Protein AF-A0AAV9AMK2-F1 (afdb_monomer_lite)

pLDDT: mean 78.66, std 17.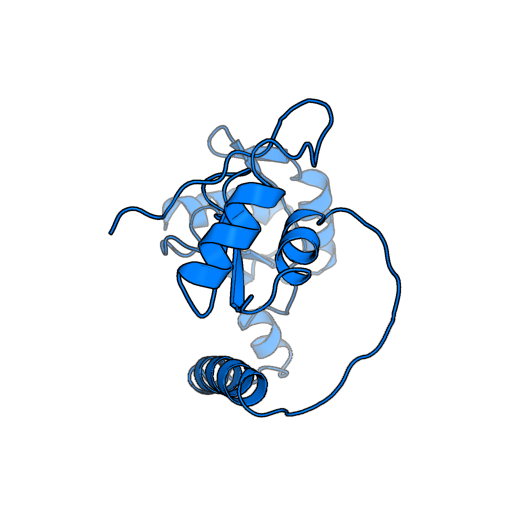97, range [29.77, 97.81]

Sequence (174 aa):
MAELKRSLYALFSQYGRILDVVALKTEKLRGQAWVVFSEVTAASSAVRQMQNFPFYDKPMRIQYAKSKSDCVAKVDGTYVPREKKKRQEEKAERKRKAEDTPHAAPNGASAQNNGTPMLFQQFPGFREVRMIEAKPGIAFVEYSDETHASIAMQNLQGFKITPLHPMTISYAKK

Secondary structure (DSSP, 8-state):
-HHHHHHHHHHHGGGS-EEEEEE--SGGGTT-EEEEES-HHHHHHHHHHSTT-EETTEE------SS--HHHHHHTT------TTHHHHHHHHHHHTTTS------------S-HHHHHHHTSTTEEEEEE-TTSTT-EEEEESSHHHHHHHHHHHTT--SBTTB-----PPP-

Structure (mmCIF, N/CA/C/O backbone):
data_AF-A0AAV9AMK2-F1
#
_entry.id   AF-A0AAV9AMK2-F1
#
loop_
_atom_site.group_PDB
_atom_site.id
_atom_site.type_symbol
_atom_site.label_atom_id
_atom_site.label_alt_id
_atom_site.label_comp_id
_atom_site.label_asym_id
_atom_site.label_entity_id
_atom_site.label_seq_id
_atom_site.pdbx_PDB_ins_code
_atom_site.Cartn_x
_atom_site.Cartn_y
_atom_site.Cartn_z
_atom_site.occupancy
_atom_site.B_iso_or_equiv
_atom_site.auth_seq_id
_atom_site.auth_comp_id
_atom_site.auth_asym_id
_atom_site.auth_atom_id
_atom_site.pdbx_PDB_model_num
ATOM 1 N N . MET A 1 1 ? -1.557 -14.377 9.683 1.00 69.69 1 MET A N 1
ATOM 2 C CA . MET A 1 1 ? -1.710 -13.905 8.283 1.00 69.69 1 MET A CA 1
ATOM 3 C C . MET A 1 1 ? -3.069 -14.251 7.705 1.00 69.69 1 MET A C 1
ATOM 5 O O . MET A 1 1 ? -3.669 -13.365 7.121 1.00 69.69 1 MET A O 1
ATOM 9 N N . ALA A 1 2 ? -3.556 -15.490 7.854 1.00 84.06 2 ALA A N 1
ATOM 10 C CA . ALA A 1 2 ? -4.865 -15.879 7.321 1.00 84.06 2 ALA A CA 1
ATOM 11 C C . ALA A 1 2 ? -6.011 -15.008 7.866 1.00 84.06 2 ALA A C 1
ATOM 13 O O . ALA A 1 2 ? -6.847 -14.557 7.096 1.00 84.06 2 ALA A O 1
ATOM 14 N N . GLU A 1 3 ? -5.993 -14.699 9.164 1.00 92.88 3 GLU A N 1
ATOM 15 C CA . GLU A 1 3 ? -6.979 -13.810 9.784 1.00 92.88 3 GLU A CA 1
ATOM 16 C C . GLU A 1 3 ? -6.918 -12.383 9.228 1.00 92.88 3 GLU A C 1
ATOM 18 O O . GLU A 1 3 ? -7.913 -11.911 8.700 1.00 92.88 3 GLU A O 1
ATOM 23 N N . LEU A 1 4 ? -5.733 -11.757 9.207 1.00 93.69 4 LEU A N 1
ATOM 24 C CA . LEU A 1 4 ? -5.529 -10.436 8.596 1.00 93.69 4 LEU A CA 1
ATOM 25 C C . LEU A 1 4 ? -6.092 -10.359 7.167 1.00 93.69 4 LEU A C 1
ATOM 27 O O . LEU A 1 4 ? -6.779 -9.402 6.828 1.00 93.69 4 LEU A O 1
ATOM 31 N N . LYS A 1 5 ? -5.819 -11.369 6.330 1.00 95.12 5 LYS A N 1
ATOM 32 C CA . LYS A 1 5 ? -6.342 -11.416 4.959 1.00 95.12 5 LYS A CA 1
ATOM 33 C C . LYS A 1 5 ? -7.867 -11.514 4.925 1.00 95.12 5 LYS A C 1
ATOM 35 O O . LYS A 1 5 ? -8.479 -10.824 4.120 1.00 95.12 5 LYS A O 1
ATOM 40 N N . ARG A 1 6 ? -8.468 -12.341 5.788 1.00 96.19 6 ARG A N 1
ATOM 41 C CA . ARG A 1 6 ? -9.929 -12.477 5.898 1.00 96.19 6 ARG A CA 1
ATOM 42 C C . ARG A 1 6 ? -10.583 -11.178 6.355 1.00 96.19 6 ARG A C 1
ATOM 44 O O . ARG A 1 6 ? -11.542 -10.750 5.728 1.00 96.19 6 ARG A O 1
ATOM 51 N N . SER A 1 7 ? -10.033 -10.529 7.377 1.00 96.38 7 SER A N 1
ATOM 52 C CA . SER A 1 7 ? -10.541 -9.257 7.893 1.00 96.38 7 SER A CA 1
ATOM 53 C C . SER A 1 7 ? -10.433 -8.142 6.854 1.00 96.38 7 SER A C 1
ATOM 55 O O . SER A 1 7 ? -11.393 -7.412 6.643 1.00 96.38 7 SER A O 1
ATOM 57 N N . LEU A 1 8 ? -9.303 -8.047 6.139 1.00 96.75 8 LEU A N 1
ATOM 58 C CA . LEU A 1 8 ? -9.153 -7.102 5.028 1.00 96.75 8 LEU A CA 1
ATOM 59 C C . LEU A 1 8 ? -10.139 -7.404 3.895 1.00 96.75 8 LEU A C 1
ATOM 61 O O . LEU A 1 8 ? -10.776 -6.490 3.388 1.00 96.75 8 LEU A O 1
ATOM 65 N N . TYR A 1 9 ? -10.305 -8.672 3.515 1.00 97.69 9 TYR A N 1
ATOM 66 C CA . TYR A 1 9 ? -11.274 -9.052 2.489 1.00 97.69 9 TYR A CA 1
ATOM 67 C C . TYR A 1 9 ? -12.701 -8.656 2.890 1.00 97.69 9 TYR A C 1
ATOM 69 O O . TYR A 1 9 ? -13.401 -8.031 2.101 1.00 97.69 9 TYR A O 1
ATOM 77 N N . ALA A 1 10 ? -13.112 -8.967 4.122 1.00 97.0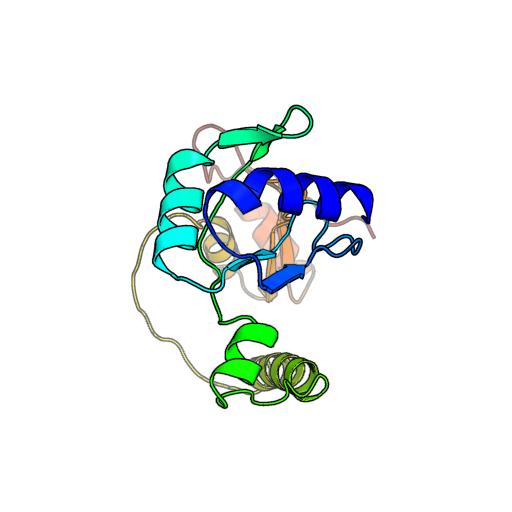0 10 ALA A N 1
ATOM 78 C CA . ALA A 1 10 ? -14.437 -8.634 4.637 1.00 97.00 10 ALA A CA 1
ATOM 79 C C . ALA A 1 10 ? -14.674 -7.119 4.711 1.00 97.00 10 ALA A C 1
ATOM 81 O O . ALA A 1 10 ? -15.754 -6.650 4.373 1.00 97.00 10 ALA A O 1
ATOM 82 N N . LEU A 1 11 ? -13.662 -6.351 5.117 1.00 96.69 11 LEU A N 1
ATOM 83 C CA . LEU A 1 11 ? -13.765 -4.901 5.243 1.00 96.69 11 LEU A CA 1
ATOM 84 C C . LEU A 1 11 ? -13.835 -4.199 3.882 1.00 96.69 11 LEU A C 1
ATOM 86 O O . LEU A 1 11 ? -14.581 -3.238 3.721 1.00 96.69 11 LEU A O 1
ATOM 90 N N . PHE A 1 12 ? -13.053 -4.658 2.904 1.00 97.56 12 PHE A N 1
ATOM 91 C CA . PHE A 1 12 ? -12.925 -3.985 1.612 1.00 97.56 12 PHE A CA 1
ATOM 92 C C . PHE A 1 12 ? -13.902 -4.487 0.542 1.00 97.56 12 PHE A C 1
ATOM 94 O O . PHE A 1 12 ? -14.092 -3.795 -0.458 1.00 97.56 12 PHE A O 1
ATOM 101 N N . SER A 1 13 ? -14.548 -5.642 0.733 1.00 97.12 13 SER A N 1
ATOM 102 C CA . SER A 1 13 ? -15.495 -6.209 -0.241 1.00 97.12 13 SER A CA 1
ATOM 103 C C . SER A 1 13 ? -16.703 -5.307 -0.513 1.00 97.12 13 SER A C 1
ATOM 105 O O . SER A 1 13 ? -17.276 -5.379 -1.597 1.00 97.12 13 SER A O 1
ATOM 107 N N . GLN A 1 14 ? -17.048 -4.411 0.419 1.00 96.56 14 GLN A N 1
ATOM 108 C CA . GLN A 1 14 ? -18.120 -3.422 0.248 1.00 96.56 14 GLN A CA 1
ATOM 109 C C . GLN A 1 14 ? -17.856 -2.413 -0.883 1.00 96.56 14 GLN A C 1
ATOM 111 O O . GLN A 1 14 ? -18.796 -1.856 -1.440 1.00 96.56 14 GLN A O 1
ATOM 116 N N . TYR A 1 15 ? -16.587 -2.173 -1.237 1.00 97.12 15 TYR A N 1
ATOM 117 C CA . TYR A 1 15 ? -16.219 -1.201 -2.271 1.00 97.12 15 TYR A CA 1
ATOM 118 C C . TYR A 1 15 ? -16.238 -1.786 -3.680 1.00 97.12 15 TYR A C 1
ATOM 120 O O . TYR A 1 15 ? -16.334 -1.039 -4.652 1.00 97.12 15 TYR A O 1
ATOM 128 N N . GLY A 1 16 ? -16.112 -3.106 -3.806 1.00 96.25 16 GLY A N 1
ATOM 129 C CA . GLY A 1 16 ? -16.078 -3.790 -5.089 1.00 96.25 16 GLY A CA 1
ATOM 130 C C . GLY A 1 16 ? -15.470 -5.184 -5.002 1.00 96.25 16 GLY A C 1
ATOM 131 O O . GLY A 1 16 ? -14.975 -5.619 -3.960 1.00 96.25 16 GLY A O 1
ATOM 132 N N . ARG A 1 17 ? -15.482 -5.892 -6.135 1.00 97.06 17 ARG A N 1
ATOM 133 C CA . ARG A 1 17 ? -14.944 -7.251 -6.230 1.00 97.06 17 ARG A CA 1
ATOM 134 C C . ARG A 1 17 ? -13.427 -7.244 -6.033 1.00 97.06 17 ARG A C 1
ATOM 136 O O . ARG A 1 17 ? -12.690 -6.594 -6.775 1.00 97.06 17 ARG A O 1
ATOM 143 N N . ILE A 1 18 ? -12.966 -8.011 -5.050 1.00 96.75 18 ILE A N 1
ATOM 144 C CA . ILE A 1 18 ? -11.544 -8.200 -4.757 1.00 96.75 18 ILE A CA 1
ATOM 145 C C . ILE A 1 18 ? -11.027 -9.398 -5.561 1.00 96.75 18 ILE A C 1
ATOM 147 O O . ILE A 1 18 ? -11.600 -10.484 -5.506 1.00 96.75 18 ILE A O 1
ATOM 151 N N . LEU A 1 19 ? -9.939 -9.195 -6.302 1.00 95.00 19 LEU A N 1
ATOM 152 C CA . LEU A 1 19 ? -9.229 -10.233 -7.050 1.00 95.00 19 LEU A CA 1
ATOM 153 C C . LEU A 1 19 ? -8.233 -10.989 -6.169 1.00 95.00 19 LEU A C 1
ATOM 155 O O . LEU A 1 19 ? -8.109 -12.204 -6.284 1.00 95.00 19 LEU A O 1
ATOM 159 N N . ASP A 1 20 ? -7.501 -10.273 -5.311 1.00 94.81 20 ASP A N 1
ATOM 160 C CA . ASP A 1 20 ? -6.495 -10.868 -4.429 1.00 94.81 20 ASP A CA 1
ATOM 161 C C . ASP A 1 20 ? -6.220 -9.984 -3.202 1.00 94.81 20 ASP A C 1
ATOM 163 O O . ASP A 1 20 ? -6.323 -8.755 -3.255 1.00 94.81 20 ASP A O 1
ATOM 167 N N . VAL A 1 21 ? -5.821 -10.624 -2.100 1.00 95.81 21 VAL A N 1
ATOM 168 C CA . VAL A 1 21 ? -5.294 -9.974 -0.897 1.00 95.81 21 VAL A CA 1
ATOM 169 C C . VAL A 1 21 ? -3.927 -10.569 -0.562 1.00 95.81 21 VAL A C 1
ATOM 171 O O . VAL A 1 21 ? -3.785 -11.694 -0.055 1.00 95.81 21 VAL A O 1
ATOM 174 N N . VAL A 1 22 ? -2.887 -9.772 -0.785 1.00 94.81 22 VAL A N 1
ATOM 175 C CA . VAL A 1 22 ? -1.496 -10.152 -0.539 1.00 94.81 22 VAL A CA 1
ATOM 176 C C . VAL A 1 22 ? -1.031 -9.548 0.777 1.00 94.81 22 VAL A C 1
ATOM 178 O O . VAL A 1 22 ? -1.039 -8.338 0.962 1.00 94.81 22 VAL A O 1
ATOM 181 N N . ALA A 1 23 ? -0.571 -10.398 1.691 1.00 93.69 23 ALA A N 1
ATOM 182 C CA . ALA A 1 23 ? 0.051 -9.987 2.943 1.00 93.69 23 ALA A CA 1
ATOM 183 C C . ALA A 1 23 ? 1.136 -11.009 3.299 1.00 93.69 23 ALA A C 1
ATOM 185 O O . ALA A 1 23 ? 0.872 -12.217 3.287 1.00 93.69 23 ALA A O 1
ATOM 186 N N . LEU A 1 24 ? 2.347 -10.538 3.607 1.00 90.56 24 LEU A N 1
ATOM 187 C CA . LEU A 1 24 ? 3.530 -11.371 3.866 1.00 90.56 24 LEU A CA 1
ATOM 188 C C . LEU A 1 24 ? 4.014 -11.202 5.316 1.00 90.56 24 LEU A C 1
ATOM 190 O O . LEU A 1 24 ? 3.932 -10.118 5.881 1.00 90.56 24 LEU A O 1
ATOM 194 N N . LYS A 1 25 ? 4.491 -12.290 5.944 1.00 89.12 25 LYS A N 1
ATOM 195 C CA . LYS A 1 25 ? 4.943 -12.296 7.357 1.00 89.12 25 LYS A CA 1
ATOM 196 C C . LYS A 1 25 ? 6.424 -11.912 7.515 1.00 89.12 25 LYS A C 1
ATOM 198 O O . LYS A 1 25 ? 6.949 -11.927 8.628 1.00 89.12 25 LYS A O 1
ATOM 203 N N . THR A 1 26 ? 7.108 -11.608 6.413 1.00 89.88 26 THR A N 1
ATOM 204 C CA . THR A 1 26 ? 8.522 -11.220 6.431 1.00 89.88 26 THR A CA 1
ATOM 205 C C . THR A 1 26 ? 8.696 -9.924 7.213 1.00 89.88 26 THR A C 1
ATOM 207 O O . THR A 1 26 ? 7.830 -9.055 7.167 1.00 89.88 26 THR A O 1
ATOM 210 N N . GLU A 1 27 ? 9.814 -9.770 7.923 1.00 85.81 27 GLU A N 1
ATOM 211 C CA . GLU A 1 27 ? 10.036 -8.582 8.762 1.00 85.81 27 GLU A CA 1
ATOM 212 C C . GLU A 1 27 ? 9.917 -7.274 7.980 1.00 85.81 27 GLU A C 1
ATOM 214 O O . GLU A 1 27 ? 9.282 -6.335 8.444 1.00 85.81 27 GLU A O 1
ATOM 219 N N . LYS A 1 28 ? 10.424 -7.251 6.742 1.00 90.12 28 LYS A N 1
ATOM 220 C CA . LYS A 1 28 ? 10.377 -6.070 5.867 1.00 90.12 28 LYS A CA 1
ATOM 221 C C . LYS A 1 28 ? 8.968 -5.657 5.434 1.00 90.12 28 LYS A C 1
ATOM 223 O O . LYS A 1 28 ? 8.771 -4.500 5.085 1.00 90.12 28 LYS A O 1
ATOM 228 N N . LEU A 1 29 ? 8.019 -6.593 5.383 1.00 91.19 29 LEU A N 1
ATOM 229 C CA . LEU A 1 29 ? 6.664 -6.355 4.865 1.00 91.19 29 LEU A CA 1
ATOM 230 C C . LEU A 1 29 ? 5.579 -6.547 5.931 1.00 91.19 29 LEU A C 1
ATOM 232 O O . LEU A 1 29 ? 4.389 -6.468 5.626 1.00 91.19 29 LEU A O 1
ATOM 236 N N . ARG A 1 30 ? 5.966 -6.790 7.187 1.00 90.44 30 ARG A N 1
ATOM 237 C CA . ARG A 1 30 ? 5.022 -6.907 8.297 1.00 90.44 30 ARG A CA 1
ATOM 238 C C . ARG A 1 30 ? 4.297 -5.571 8.475 1.00 90.44 30 ARG A C 1
ATOM 240 O O . ARG A 1 30 ? 4.918 -4.515 8.478 1.00 90.44 30 ARG A O 1
ATOM 247 N N . GLY A 1 31 ? 2.975 -5.633 8.617 1.00 90.81 31 GLY A N 1
ATOM 248 C CA . GLY A 1 31 ? 2.123 -4.441 8.700 1.00 90.81 31 GLY A CA 1
ATOM 249 C C . GLY A 1 31 ? 1.747 -3.837 7.344 1.00 90.81 31 GLY A C 1
ATOM 250 O O . GLY A 1 31 ? 1.059 -2.825 7.317 1.00 90.81 31 GLY A O 1
ATOM 251 N N . GLN A 1 32 ? 2.155 -4.453 6.229 1.00 94.19 32 GLN A N 1
ATOM 252 C CA . GLN A 1 32 ? 1.760 -4.045 4.882 1.00 94.19 32 GLN A CA 1
ATOM 253 C C . GLN A 1 32 ? 0.928 -5.138 4.208 1.00 94.19 32 GLN A C 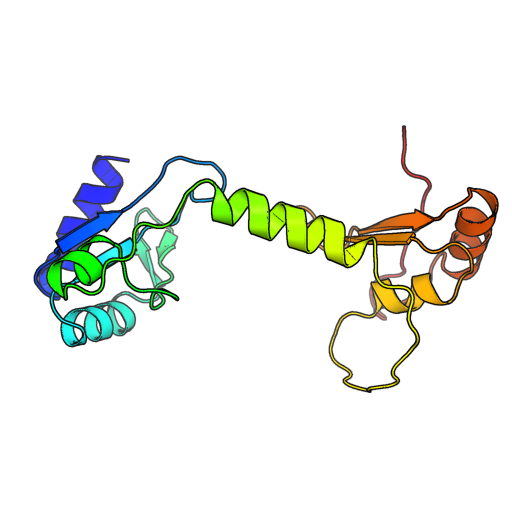1
ATOM 255 O O . GLN A 1 32 ? 1.191 -6.338 4.354 1.00 94.19 32 GLN A O 1
ATOM 260 N N . ALA A 1 33 ? -0.071 -4.707 3.446 1.00 95.88 33 ALA A N 1
ATOM 261 C CA . ALA A 1 33 ? -0.903 -5.571 2.629 1.00 95.88 33 ALA A CA 1
ATOM 262 C C . ALA A 1 33 ? -1.286 -4.856 1.330 1.00 95.88 33 ALA A C 1
ATOM 264 O O . ALA A 1 33 ? -1.328 -3.628 1.269 1.00 95.88 33 ALA A O 1
ATOM 265 N N . TRP A 1 34 ? -1.585 -5.643 0.302 1.00 96.88 34 TRP A N 1
ATOM 266 C CA . TRP A 1 34 ? -2.126 -5.176 -0.966 1.00 96.88 34 TRP A CA 1
ATOM 267 C C . TRP A 1 34 ? -3.496 -5.802 -1.161 1.00 96.88 34 TRP A C 1
ATOM 269 O O . TRP A 1 34 ? -3.621 -7.027 -1.157 1.00 96.88 34 TRP A O 1
ATOM 279 N N . VAL A 1 35 ? -4.503 -4.953 -1.336 1.00 97.12 35 VAL A N 1
ATOM 280 C CA . VAL A 1 35 ? -5.853 -5.347 -1.735 1.00 97.12 35 VAL A CA 1
ATOM 281 C C . VAL A 1 35 ? -6.001 -4.984 -3.203 1.00 97.12 35 VAL A C 1
ATOM 283 O O . VAL A 1 35 ? -5.792 -3.833 -3.586 1.00 97.12 35 VAL A O 1
ATOM 286 N N . VAL A 1 36 ? -6.295 -5.978 -4.033 1.00 97.19 36 VAL A N 1
ATOM 287 C CA . VAL A 1 36 ? -6.420 -5.809 -5.478 1.00 97.19 36 VAL A CA 1
ATOM 288 C C . VAL A 1 36 ? -7.894 -5.874 -5.840 1.00 97.19 36 VAL A C 1
ATOM 290 O O . VAL A 1 36 ? -8.517 -6.917 -5.668 1.00 97.19 36 VAL A O 1
ATOM 293 N N . PHE A 1 37 ? -8.441 -4.778 -6.355 1.00 97.12 37 PHE A N 1
ATOM 294 C CA . PHE A 1 37 ? -9.804 -4.726 -6.884 1.00 97.12 37 PHE A CA 1
ATOM 295 C C . PHE A 1 37 ? -9.831 -5.064 -8.375 1.00 97.12 37 PHE A C 1
ATOM 297 O O . PHE A 1 37 ? -8.824 -4.892 -9.062 1.00 97.12 37 PHE A O 1
ATOM 304 N N . SER A 1 38 ? -10.982 -5.522 -8.872 1.00 94.19 38 SER A N 1
ATOM 305 C CA . SER A 1 38 ? -11.221 -5.631 -10.316 1.00 94.19 38 SER A CA 1
ATOM 306 C C . SER A 1 38 ? -11.340 -4.256 -10.972 1.00 94.19 38 SER A C 1
ATOM 308 O O . SER A 1 38 ? -10.826 -4.057 -12.063 1.00 94.19 38 SER A O 1
ATOM 310 N N . GLU A 1 39 ? -11.961 -3.302 -10.274 1.00 95.44 39 GLU A N 1
ATOM 311 C CA . GLU A 1 39 ? -12.237 -1.960 -10.784 1.00 95.44 39 GLU A CA 1
ATOM 312 C C . GLU A 1 39 ? -11.364 -0.893 -10.118 1.00 95.44 39 GLU A C 1
ATOM 314 O O . GLU A 1 39 ? -11.181 -0.871 -8.895 1.00 95.44 39 GLU A O 1
ATOM 319 N N . VAL A 1 40 ? -10.883 0.063 -10.917 1.00 94.50 40 VAL A N 1
ATOM 320 C CA . VAL A 1 40 ? -10.093 1.204 -10.420 1.00 94.50 40 VAL A CA 1
ATOM 321 C C . VAL A 1 40 ? -10.952 2.139 -9.565 1.00 94.50 40 VAL A C 1
ATOM 323 O O . VAL A 1 40 ? -10.483 2.655 -8.552 1.00 94.50 40 VAL A O 1
ATOM 326 N N . THR A 1 41 ? -12.224 2.320 -9.924 1.00 97.25 41 THR A N 1
ATOM 327 C CA . THR A 1 41 ? -13.177 3.162 -9.185 1.00 97.25 41 THR A CA 1
ATOM 328 C C . THR A 1 41 ? -13.405 2.650 -7.762 1.00 97.25 41 THR A C 1
ATOM 330 O O . THR A 1 41 ? -13.360 3.438 -6.816 1.00 97.25 41 THR A O 1
ATOM 333 N N . ALA A 1 42 ? -13.549 1.332 -7.588 1.00 97.56 42 ALA A N 1
ATOM 334 C CA . ALA A 1 42 ? -13.632 0.679 -6.281 1.00 97.56 42 ALA A CA 1
ATOM 335 C C . ALA A 1 42 ? -12.384 0.957 -5.428 1.00 97.56 42 ALA A C 1
ATOM 337 O O . ALA A 1 42 ? -12.496 1.348 -4.263 1.00 97.56 42 ALA A O 1
ATOM 338 N N . ALA A 1 43 ? -11.191 0.841 -6.025 1.00 96.19 43 ALA A N 1
ATOM 339 C CA . ALA A 1 43 ? -9.938 1.157 -5.346 1.00 96.19 43 ALA A CA 1
ATOM 340 C C . ALA A 1 43 ? -9.872 2.633 -4.915 1.00 96.19 43 ALA A C 1
ATOM 342 O O . ALA A 1 43 ? -9.475 2.928 -3.788 1.00 96.19 43 ALA A O 1
ATOM 343 N N . SER A 1 44 ? -10.297 3.567 -5.771 1.00 97.75 44 SER A N 1
ATOM 344 C CA . SER A 1 44 ? -10.337 4.995 -5.440 1.00 97.75 44 SER A CA 1
ATOM 345 C C . SER A 1 44 ? -11.296 5.322 -4.298 1.00 97.75 44 SER A C 1
ATOM 347 O O . SER A 1 44 ? -10.946 6.116 -3.421 1.00 97.75 44 SER A O 1
ATOM 349 N N . SER A 1 45 ? -12.476 4.703 -4.277 1.00 97.81 45 SER A N 1
ATOM 350 C CA . SER A 1 45 ? -13.443 4.847 -3.183 1.00 97.81 45 SER A CA 1
ATOM 351 C C . SER A 1 45 ? -12.877 4.321 -1.866 1.00 97.81 45 SER A C 1
ATOM 353 O O . SER A 1 45 ? -12.908 5.032 -0.861 1.00 97.81 45 SER A O 1
ATOM 355 N N . ALA A 1 46 ? -12.270 3.130 -1.891 1.00 97.56 46 ALA A N 1
ATOM 356 C CA . ALA A 1 46 ? -11.630 2.524 -0.729 1.00 97.56 46 ALA A CA 1
ATOM 357 C C . ALA A 1 46 ? -10.500 3.403 -0.165 1.00 97.56 46 ALA A C 1
ATOM 359 O O . ALA A 1 46 ? -10.453 3.644 1.038 1.00 97.56 46 ALA A O 1
ATOM 360 N N . VAL A 1 47 ? -9.620 3.942 -1.020 1.00 97.44 47 VAL A N 1
ATOM 361 C CA . VAL A 1 47 ? -8.518 4.831 -0.596 1.00 97.44 47 VAL A CA 1
ATOM 362 C C . VAL A 1 47 ? -9.039 6.077 0.120 1.00 97.44 47 VAL A C 1
ATOM 364 O O . VAL A 1 47 ? -8.435 6.507 1.100 1.00 97.44 47 VAL A O 1
ATOM 367 N N . ARG A 1 48 ? -10.138 6.669 -0.359 1.00 96.44 48 ARG A N 1
ATOM 368 C CA . ARG A 1 48 ? -10.701 7.898 0.218 1.00 96.44 48 ARG A CA 1
ATOM 369 C C . ARG A 1 48 ? -11.428 7.643 1.536 1.00 96.44 48 ARG A C 1
ATOM 371 O O . ARG A 1 48 ? -11.246 8.415 2.468 1.00 96.44 48 ARG A O 1
ATOM 378 N N . GLN A 1 49 ? -12.238 6.589 1.608 1.00 96.44 49 GLN A N 1
ATOM 379 C CA . GLN A 1 49 ? -13.113 6.339 2.759 1.00 96.44 49 GLN A CA 1
ATOM 380 C C . GLN A 1 49 ? -12.409 5.620 3.911 1.00 96.44 49 GLN A C 1
ATOM 382 O O . GLN A 1 49 ? -12.717 5.876 5.068 1.00 96.44 49 GLN A O 1
ATOM 387 N N . MET A 1 50 ? -11.442 4.752 3.608 1.00 96.31 50 MET A N 1
ATOM 388 C CA . MET A 1 50 ? -10.764 3.933 4.617 1.00 96.31 50 MET A CA 1
ATOM 389 C C . MET A 1 50 ? -9.444 4.542 5.104 1.00 96.31 50 MET A C 1
ATOM 391 O O . MET A 1 50 ? -8.702 3.903 5.854 1.00 96.31 50 MET A O 1
ATOM 395 N N . GLN A 1 51 ? -9.126 5.772 4.691 1.00 96.25 51 GLN A N 1
ATOM 396 C CA . GLN A 1 51 ? -7.932 6.458 5.169 1.00 96.25 51 GLN A CA 1
ATOM 397 C C . GLN A 1 51 ? -8.036 6.728 6.674 1.00 96.25 51 GLN A C 1
ATOM 399 O O . GLN A 1 51 ? -9.029 7.269 7.148 1.00 96.25 51 GLN A O 1
ATOM 404 N N . ASN A 1 52 ? -6.988 6.377 7.418 1.00 95.12 52 ASN A N 1
ATOM 405 C CA . ASN A 1 52 ? -6.911 6.463 8.879 1.00 95.12 52 ASN A CA 1
ATOM 406 C C . ASN A 1 52 ? -7.974 5.648 9.634 1.00 95.12 52 ASN A C 1
ATOM 408 O O . ASN A 1 52 ? -8.089 5.796 10.851 1.00 95.12 52 ASN A O 1
ATOM 412 N N . PHE A 1 53 ? -8.717 4.765 8.959 1.00 95.19 53 PHE A N 1
ATOM 413 C CA . PHE A 1 53 ? -9.715 3.924 9.611 1.00 95.19 53 PHE A CA 1
ATOM 414 C C . PHE A 1 53 ? -9.051 3.043 10.688 1.00 95.19 53 PHE A C 1
ATOM 416 O O . PHE A 1 53 ? -8.057 2.370 10.381 1.00 95.19 53 PHE A O 1
ATOM 423 N N . PRO A 1 54 ? -9.556 3.024 11.936 1.00 95.44 54 PRO A N 1
ATOM 424 C CA . PRO A 1 54 ? -9.018 2.171 12.990 1.00 95.44 54 PRO A CA 1
ATOM 425 C C . PRO A 1 54 ? -9.191 0.687 12.655 1.00 95.44 54 PRO A C 1
ATOM 427 O O . PRO A 1 54 ? -10.302 0.180 12.538 1.00 95.44 54 PRO A O 1
ATOM 430 N N . PHE A 1 55 ? -8.082 -0.033 12.518 1.00 94.81 55 PHE A N 1
ATOM 431 C CA . PHE A 1 55 ? -8.068 -1.455 12.202 1.00 94.81 55 PHE A CA 1
ATOM 432 C C . PHE A 1 55 ? -7.073 -2.178 13.108 1.00 94.81 55 PHE A C 1
ATOM 434 O O . PHE A 1 55 ? -5.878 -1.880 13.078 1.00 94.81 55 PHE A O 1
ATOM 441 N N . TYR A 1 56 ? -7.571 -3.111 13.927 1.00 93.38 56 TYR A N 1
ATOM 442 C CA . TYR A 1 56 ? -6.813 -3.693 15.046 1.00 93.38 56 TYR A CA 1
ATOM 443 C C . TYR A 1 56 ? -6.145 -2.607 15.909 1.00 93.38 56 TYR A C 1
ATOM 445 O O . TYR A 1 56 ? -4.931 -2.624 16.127 1.00 93.38 56 TYR A O 1
ATOM 453 N N . ASP A 1 57 ? -6.946 -1.612 16.307 1.00 91.50 57 ASP A N 1
ATOM 454 C CA . ASP A 1 57 ? -6.554 -0.493 17.179 1.00 91.50 57 ASP A CA 1
ATOM 455 C C . ASP A 1 57 ? -5.435 0.402 16.628 1.00 91.50 57 ASP A C 1
ATOM 457 O O . ASP A 1 57 ? -4.786 1.150 17.360 1.00 91.50 57 ASP A O 1
ATOM 461 N N . LYS A 1 58 ? -5.199 0.351 15.311 1.00 94.50 58 LYS A N 1
ATOM 462 C CA . LYS A 1 58 ? -4.238 1.215 14.622 1.00 94.50 58 LYS A CA 1
ATOM 463 C C . LYS A 1 58 ? -4.889 1.887 13.417 1.00 94.50 58 LYS A C 1
ATOM 465 O O . LYS A 1 58 ? -5.529 1.196 12.626 1.00 94.50 58 LYS A O 1
ATOM 470 N N . PRO A 1 59 ? -4.714 3.206 13.225 1.00 96.00 59 PRO A N 1
ATOM 471 C CA . PRO A 1 59 ? -5.220 3.875 12.033 1.00 96.00 59 PRO A CA 1
ATOM 472 C C . PRO A 1 59 ? -4.503 3.328 10.794 1.00 96.00 59 PRO A C 1
ATOM 474 O O . PRO A 1 59 ? -3.271 3.344 10.707 1.00 96.00 59 PRO A O 1
ATOM 477 N N . MET A 1 60 ? -5.264 2.812 9.831 1.00 96.12 60 MET A N 1
ATOM 478 C CA . MET A 1 60 ? -4.713 2.265 8.595 1.00 96.12 60 MET A CA 1
ATOM 479 C C . MET A 1 60 ? -4.345 3.388 7.625 1.00 96.12 60 MET A C 1
ATOM 481 O O . MET A 1 60 ? -5.138 4.293 7.385 1.00 96.12 60 MET A O 1
ATOM 485 N N . ARG A 1 61 ? -3.162 3.304 7.006 1.00 96.50 61 ARG A N 1
ATOM 486 C CA . ARG A 1 61 ? -2.748 4.222 5.938 1.00 96.50 61 ARG A CA 1
ATOM 487 C C . ARG A 1 61 ? -2.792 3.524 4.584 1.00 96.50 61 ARG A C 1
ATOM 489 O O . ARG A 1 61 ? -2.117 2.517 4.383 1.00 96.50 61 ARG A O 1
ATOM 496 N N . ILE A 1 62 ? -3.537 4.096 3.646 1.00 96.75 62 ILE A N 1
ATOM 497 C CA . ILE A 1 62 ? -3.818 3.504 2.338 1.00 96.75 62 ILE A CA 1
ATOM 498 C C . ILE A 1 62 ? -3.260 4.403 1.237 1.00 96.75 62 ILE A C 1
ATOM 500 O O . ILE A 1 62 ? -3.391 5.628 1.277 1.00 96.75 62 ILE A O 1
ATOM 504 N N . GLN A 1 63 ? -2.603 3.783 0.258 1.00 96.94 63 GLN A N 1
ATOM 505 C CA . GLN A 1 63 ? -2.040 4.429 -0.925 1.00 96.94 63 GLN A CA 1
ATOM 506 C C . GLN A 1 63 ? -2.196 3.503 -2.133 1.00 96.94 63 GLN A C 1
ATOM 508 O O . GLN A 1 63 ? -2.241 2.281 -1.980 1.00 96.94 63 GLN A O 1
ATOM 513 N N . TYR A 1 64 ? -2.219 4.077 -3.336 1.00 96.56 64 TYR A N 1
ATOM 514 C CA . TYR A 1 64 ? -2.130 3.286 -4.561 1.00 96.56 64 TYR A CA 1
ATOM 515 C C . TYR A 1 64 ? -0.790 2.547 -4.645 1.00 96.56 64 TYR A C 1
ATOM 517 O O . TYR A 1 64 ? 0.255 3.042 -4.210 1.00 96.56 64 TYR A O 1
ATOM 525 N N . ALA A 1 65 ? -0.815 1.350 -5.229 1.00 93.94 65 ALA A N 1
ATOM 526 C CA . ALA A 1 65 ? 0.400 0.592 -5.484 1.00 93.94 65 ALA A CA 1
ATOM 527 C C . ALA A 1 65 ? 1.245 1.273 -6.573 1.00 93.94 65 ALA A C 1
ATOM 529 O O . ALA A 1 65 ? 0.722 1.746 -7.577 1.00 93.94 65 ALA A O 1
ATOM 530 N N . LYS A 1 66 ? 2.573 1.264 -6.404 1.00 89.19 66 LYS A N 1
ATOM 531 C CA . LYS A 1 66 ? 3.520 1.842 -7.379 1.00 89.19 66 LYS A CA 1
ATOM 532 C C . LYS A 1 66 ? 3.578 1.077 -8.706 1.00 89.19 66 LYS A C 1
ATOM 534 O O . LYS A 1 66 ? 4.023 1.617 -9.709 1.00 89.19 66 LYS A O 1
ATOM 539 N N . SER A 1 67 ? 3.195 -0.197 -8.696 1.00 88.50 67 SER A N 1
ATOM 540 C CA . SER A 1 67 ? 3.171 -1.059 -9.877 1.00 88.50 67 SER A CA 1
ATOM 541 C C . SER A 1 67 ? 1.921 -1.926 -9.865 1.00 88.50 67 SER A C 1
ATOM 543 O O . SER A 1 67 ? 1.449 -2.280 -8.782 1.00 88.50 67 SER A O 1
ATOM 545 N N . LYS A 1 68 ? 1.457 -2.344 -11.048 1.00 87.31 68 LYS A N 1
ATOM 546 C CA . LYS A 1 68 ? 0.374 -3.326 -11.183 1.00 87.31 68 LYS A CA 1
ATOM 547 C C . LYS A 1 68 ? 0.701 -4.623 -10.431 1.00 87.31 68 LYS A C 1
ATOM 549 O O . LYS A 1 68 ? 1.863 -5.043 -10.369 1.00 87.31 68 LYS A O 1
ATOM 554 N N . SER A 1 69 ? -0.329 -5.231 -9.850 1.00 88.81 69 SER A N 1
ATOM 555 C CA . SER A 1 69 ? -0.237 -6.553 -9.239 1.00 88.81 69 SER A CA 1
ATOM 556 C C . SER A 1 69 ? -0.129 -7.628 -10.317 1.00 88.81 69 SER A C 1
ATOM 558 O O . SER A 1 69 ? -0.657 -7.486 -11.420 1.00 88.81 69 SER A O 1
ATOM 560 N N . ASP A 1 70 ? 0.548 -8.725 -9.985 1.00 86.12 70 ASP A N 1
ATOM 561 C CA . ASP A 1 70 ? 0.756 -9.834 -10.915 1.00 86.12 70 ASP A CA 1
ATOM 562 C C . ASP A 1 70 ? -0.574 -10.451 -11.381 1.00 86.12 70 ASP A C 1
ATOM 564 O O . ASP A 1 70 ? -0.682 -10.860 -12.532 1.00 86.12 70 ASP A O 1
ATOM 568 N N . CYS A 1 71 ? -1.599 -10.494 -10.521 1.00 85.88 71 CYS A N 1
ATOM 569 C CA . CYS A 1 71 ? -2.927 -10.980 -10.897 1.00 85.88 71 CYS A CA 1
ATOM 570 C C . CYS A 1 71 ? -3.609 -10.079 -11.938 1.00 85.88 71 CYS A C 1
ATOM 572 O O . CYS A 1 71 ? -4.126 -10.605 -12.918 1.00 85.88 71 CYS A O 1
ATOM 574 N N . VAL A 1 72 ? -3.538 -8.750 -11.797 1.00 85.00 72 VAL A N 1
ATOM 575 C CA . VAL A 1 72 ? -4.082 -7.810 -12.796 1.00 85.00 72 VAL A CA 1
ATOM 576 C C . VAL A 1 72 ? -3.302 -7.905 -14.102 1.00 85.00 72 VAL A C 1
ATOM 578 O O . VAL A 1 72 ? -3.896 -8.031 -15.163 1.00 85.00 72 VAL A O 1
ATOM 581 N N . ALA A 1 73 ? -1.969 -7.938 -14.041 1.00 84.12 73 ALA A N 1
ATOM 582 C CA . ALA A 1 73 ? -1.145 -8.046 -15.243 1.00 84.12 73 ALA A CA 1
ATOM 583 C C . ALA A 1 73 ? -1.404 -9.348 -16.027 1.00 84.12 73 ALA A C 1
ATOM 585 O O . ALA A 1 73 ? -1.336 -9.345 -17.254 1.00 84.12 73 ALA A O 1
ATOM 586 N N . LYS A 1 74 ? -1.720 -10.456 -15.338 1.00 85.50 74 LYS A N 1
ATOM 587 C CA . LYS A 1 74 ? -2.098 -11.727 -15.982 1.00 85.50 74 LYS A CA 1
ATOM 588 C C . LYS A 1 74 ? -3.447 -11.641 -16.683 1.00 85.50 74 LYS A C 1
ATOM 590 O O . LYS A 1 74 ? -3.565 -12.158 -17.786 1.00 85.50 74 LYS A O 1
ATOM 595 N N . VAL A 1 75 ? -4.429 -10.990 -16.062 1.00 84.06 75 VAL A N 1
ATOM 596 C CA . VAL A 1 75 ? -5.757 -10.778 -16.661 1.00 84.06 75 VAL A CA 1
ATOM 597 C C . VAL A 1 75 ? -5.665 -9.844 -17.870 1.00 84.06 75 VAL A C 1
ATOM 599 O O . VAL A 1 75 ? -6.227 -10.153 -18.913 1.00 84.06 75 VAL A O 1
ATOM 602 N N . ASP A 1 76 ? -4.881 -8.770 -17.771 1.00 80.56 76 ASP A N 1
ATOM 603 C CA . ASP A 1 76 ? -4.655 -7.806 -18.858 1.00 80.56 76 ASP A CA 1
ATOM 604 C C . ASP A 1 76 ? -3.794 -8.372 -20.010 1.00 80.56 76 ASP A C 1
ATOM 606 O O . ASP A 1 76 ? -3.562 -7.681 -20.999 1.00 80.56 76 ASP A O 1
ATOM 610 N N . GLY A 1 77 ? -3.220 -9.576 -19.870 1.00 79.88 77 GLY A N 1
ATOM 611 C CA . GLY A 1 77 ? -2.278 -10.145 -20.845 1.00 79.88 77 GLY A CA 1
ATOM 612 C C . GLY A 1 77 ? -0.916 -9.436 -20.910 1.00 79.88 77 GLY A C 1
ATOM 613 O O . GLY A 1 77 ? -0.106 -9.721 -21.785 1.00 79.88 77 GLY A O 1
ATOM 614 N N . THR A 1 78 ? -0.626 -8.533 -19.969 1.00 81.00 78 THR A N 1
ATOM 615 C CA . THR A 1 78 ? 0.622 -7.746 -19.900 1.00 81.00 78 THR A CA 1
ATOM 616 C C . THR A 1 78 ? 1.638 -8.321 -18.907 1.00 81.00 78 THR A C 1
ATOM 618 O O . THR A 1 78 ? 2.629 -7.673 -18.562 1.00 81.00 78 THR A O 1
ATOM 621 N N . TYR A 1 79 ? 1.398 -9.535 -18.402 1.00 77.88 79 TYR A N 1
ATOM 622 C CA . TYR A 1 79 ? 2.252 -10.163 -17.401 1.00 77.88 79 TYR A CA 1
ATOM 623 C C . TYR A 1 79 ? 3.619 -10.529 -17.971 1.00 77.88 79 TYR A C 1
ATOM 625 O O . TYR A 1 79 ? 3.764 -11.489 -18.724 1.00 77.88 79 TYR A O 1
ATOM 633 N N . VAL A 1 80 ? 4.642 -9.814 -17.514 1.00 76.31 80 VAL A N 1
ATOM 634 C CA . VAL A 1 80 ? 6.038 -10.209 -17.694 1.00 76.31 80 VAL A CA 1
ATOM 635 C C . VAL A 1 80 ? 6.501 -10.891 -16.404 1.00 76.31 80 VAL A C 1
ATOM 637 O O . VAL A 1 80 ? 6.482 -10.248 -15.346 1.00 76.31 80 VAL A O 1
ATOM 640 N N . PRO A 1 81 ? 6.914 -12.176 -16.442 1.00 74.38 81 PRO A N 1
ATOM 641 C CA . PRO A 1 81 ? 7.483 -12.846 -15.282 1.00 74.38 81 PRO A CA 1
ATOM 642 C C . PRO A 1 81 ? 8.652 -12.031 -14.736 1.00 74.38 81 PRO A C 1
ATOM 644 O O . PRO A 1 81 ? 9.652 -11.807 -15.417 1.00 74.38 81 PRO A O 1
ATOM 647 N N . ARG A 1 82 ? 8.537 -11.565 -13.490 1.00 64.44 82 ARG A N 1
ATOM 648 C CA . ARG A 1 82 ? 9.653 -10.883 -12.833 1.00 64.44 82 ARG A CA 1
ATOM 649 C C . ARG A 1 82 ? 10.726 -11.930 -12.556 1.00 64.44 82 ARG A C 1
ATOM 651 O O . ARG A 1 82 ? 10.588 -12.711 -11.613 1.00 64.44 82 ARG A O 1
ATOM 658 N N . GLU A 1 83 ? 11.783 -11.959 -13.366 1.00 56.84 83 GLU A N 1
ATOM 659 C CA . GLU A 1 83 ? 12.947 -12.803 -13.106 1.00 56.84 83 GLU A CA 1
ATOM 660 C C . GLU A 1 83 ? 13.484 -12.490 -11.704 1.00 56.84 83 GLU A C 1
ATOM 662 O O . GLU A 1 83 ? 14.070 -11.434 -11.447 1.00 56.84 83 GLU A O 1
ATOM 667 N N . LYS A 1 84 ? 13.282 -13.419 -10.761 1.00 54.47 84 LYS A N 1
ATOM 668 C CA . LYS A 1 84 ? 13.803 -13.302 -9.388 1.00 54.47 84 LYS A CA 1
ATOM 669 C C . LYS A 1 84 ? 15.329 -13.117 -9.371 1.00 54.47 84 LYS A C 1
ATOM 671 O O . LYS A 1 84 ? 15.848 -12.549 -8.413 1.00 54.47 84 LYS A O 1
ATOM 676 N N . LYS A 1 85 ? 16.013 -13.549 -10.438 1.00 45.03 85 LYS A N 1
ATOM 677 C CA . LYS A 1 85 ? 17.461 -13.442 -10.650 1.00 45.03 85 LYS A CA 1
ATOM 678 C C . LYS A 1 85 ? 17.896 -12.043 -11.097 1.00 45.03 85 LYS A C 1
ATOM 680 O O . LYS A 1 85 ? 18.767 -11.454 -10.463 1.00 45.03 85 LYS A O 1
ATOM 685 N N . LYS A 1 86 ? 17.186 -11.431 -12.050 1.00 46.53 86 LYS A N 1
ATOM 686 C CA . LYS A 1 86 ? 17.544 -10.111 -12.589 1.00 46.53 86 LYS A CA 1
ATOM 687 C C . LYS A 1 86 ? 17.403 -8.980 -11.570 1.00 46.53 86 LYS A C 1
ATOM 689 O O . LYS A 1 86 ? 18.146 -8.019 -11.624 1.00 46.53 86 LYS A O 1
ATOM 694 N N . ARG A 1 87 ? 16.536 -9.108 -10.557 1.00 50.31 87 ARG A N 1
ATOM 695 C CA . ARG A 1 87 ? 16.461 -8.124 -9.454 1.00 50.31 87 ARG A CA 1
ATOM 696 C C . ARG A 1 87 ? 17.614 -8.249 -8.445 1.00 50.31 87 ARG A C 1
ATOM 698 O O . ARG A 1 87 ? 17.894 -7.288 -7.732 1.00 50.31 87 ARG A O 1
ATOM 705 N N . GLN A 1 88 ? 18.258 -9.415 -8.353 1.00 50.19 88 GLN A N 1
ATOM 706 C CA . GLN A 1 88 ? 19.504 -9.590 -7.599 1.00 50.19 88 GLN A CA 1
ATOM 707 C C . GLN A 1 88 ? 20.707 -9.148 -8.435 1.00 50.19 88 GLN A C 1
ATOM 709 O O . GLN A 1 88 ? 21.557 -8.442 -7.904 1.00 50.19 88 GLN A O 1
ATOM 714 N N . GLU A 1 89 ? 20.732 -9.476 -9.728 1.00 53.69 89 GLU A N 1
ATOM 715 C CA . GLU A 1 89 ? 21.782 -9.075 -10.670 1.00 53.69 89 GLU A CA 1
ATOM 716 C C . GLU A 1 89 ? 21.756 -7.574 -10.965 1.00 53.69 89 GLU A C 1
ATOM 718 O O . GLU A 1 89 ? 22.793 -6.955 -10.862 1.00 53.69 89 GLU A O 1
ATOM 723 N N . GLU A 1 90 ? 20.608 -6.928 -11.174 1.00 54.59 90 GLU A N 1
ATOM 724 C CA . GLU A 1 90 ? 20.501 -5.467 -11.355 1.00 54.59 90 GLU A CA 1
ATOM 725 C C . GLU A 1 90 ? 20.866 -4.714 -10.066 1.00 54.59 90 GLU A C 1
ATOM 727 O O . GLU A 1 90 ? 21.448 -3.631 -10.102 1.00 54.59 90 GLU A O 1
ATOM 732 N N . LYS A 1 91 ? 20.582 -5.303 -8.895 1.00 56.44 91 LYS A N 1
ATOM 733 C CA . LYS A 1 91 ? 21.007 -4.751 -7.601 1.00 56.44 91 LYS A CA 1
ATOM 734 C C . LYS A 1 91 ? 22.501 -4.977 -7.343 1.00 56.44 91 LYS A C 1
ATOM 736 O O . LYS A 1 91 ? 23.116 -4.147 -6.682 1.00 56.44 91 LYS A O 1
ATOM 741 N N . ALA A 1 92 ? 23.077 -6.062 -7.858 1.00 57.53 92 ALA A N 1
ATOM 742 C CA . ALA A 1 92 ? 24.510 -6.345 -7.818 1.00 57.53 92 ALA A CA 1
ATOM 743 C C . ALA A 1 92 ? 25.286 -5.542 -8.874 1.00 57.53 92 ALA A C 1
ATOM 745 O O . ALA A 1 92 ? 26.391 -5.095 -8.602 1.00 57.53 92 ALA A O 1
ATOM 746 N N . GLU A 1 93 ? 24.697 -5.284 -10.038 1.00 57.31 93 GLU A N 1
ATOM 747 C CA . GLU A 1 93 ? 25.276 -4.530 -11.147 1.00 57.31 93 GLU A CA 1
ATOM 748 C C . GLU A 1 93 ? 25.184 -3.029 -10.893 1.00 57.31 93 GLU A C 1
ATOM 750 O O . GLU A 1 93 ? 26.150 -2.329 -11.149 1.00 57.31 93 GLU A O 1
ATOM 755 N N . ARG A 1 94 ? 24.112 -2.526 -10.261 1.00 59.84 94 ARG A N 1
ATOM 756 C CA . ARG A 1 94 ? 24.107 -1.167 -9.686 1.00 59.84 94 ARG A CA 1
ATOM 757 C C . ARG A 1 94 ? 25.149 -0.994 -8.580 1.00 59.84 94 ARG A C 1
ATOM 759 O O . ARG A 1 94 ? 25.600 0.122 -8.369 1.00 59.84 94 ARG A O 1
ATOM 766 N N . LYS A 1 95 ? 25.528 -2.074 -7.884 1.00 56.03 95 LYS A N 1
ATOM 767 C CA . LYS A 1 95 ? 26.604 -2.057 -6.882 1.00 56.03 95 LYS A CA 1
ATOM 768 C C . LYS A 1 95 ? 27.985 -2.053 -7.551 1.00 56.03 95 LYS A C 1
ATOM 770 O O . LYS A 1 95 ? 28.809 -1.233 -7.192 1.00 56.03 95 LYS A O 1
ATOM 775 N N . ARG A 1 96 ? 28.177 -2.866 -8.598 1.00 57.78 96 ARG A N 1
ATOM 776 C CA . ARG A 1 96 ? 29.428 -2.948 -9.377 1.00 57.78 96 ARG A CA 1
ATOM 777 C C . ARG A 1 96 ? 29.675 -1.736 -10.287 1.00 57.78 96 ARG A C 1
ATOM 779 O O . ARG A 1 96 ? 30.802 -1.285 -10.385 1.00 57.78 96 ARG A O 1
ATOM 786 N N . LYS A 1 97 ? 28.636 -1.157 -10.899 1.00 51.31 97 LYS A N 1
ATOM 787 C CA . LYS A 1 97 ? 28.730 0.087 -11.692 1.00 51.31 97 LYS A CA 1
ATOM 788 C C . LYS A 1 97 ? 28.878 1.346 -10.833 1.00 51.31 97 LYS A C 1
ATOM 790 O O . LYS A 1 97 ? 29.277 2.371 -11.359 1.00 51.31 97 LYS A O 1
ATOM 795 N N . ALA A 1 98 ? 28.574 1.277 -9.534 1.00 52.72 98 ALA A N 1
ATOM 796 C CA . ALA A 1 98 ? 28.914 2.340 -8.586 1.00 52.72 98 ALA A CA 1
ATOM 797 C C . ALA A 1 98 ? 30.381 2.268 -8.114 1.00 52.72 98 ALA A C 1
ATOM 799 O O . ALA A 1 98 ? 30.867 3.230 -7.531 1.00 52.72 98 ALA A O 1
ATOM 800 N N . GLU A 1 99 ? 31.073 1.151 -8.367 1.00 49.00 99 GLU A N 1
ATOM 801 C CA . GLU A 1 99 ? 32.487 0.944 -8.019 1.00 49.00 99 GLU A CA 1
ATOM 802 C C . GLU A 1 99 ? 33.439 1.160 -9.217 1.00 49.00 99 GLU A C 1
ATOM 804 O O . GLU A 1 99 ? 34.630 1.351 -9.003 1.00 49.00 99 GLU A O 1
ATOM 809 N N . ASP A 1 100 ? 32.928 1.200 -10.457 1.00 40.69 100 ASP A N 1
ATOM 810 C CA . ASP A 1 100 ? 33.717 1.352 -11.695 1.00 40.69 100 ASP A CA 1
ATOM 811 C C . ASP A 1 100 ? 33.192 2.511 -12.566 1.00 40.69 100 ASP A C 1
ATOM 813 O O . ASP A 1 100 ? 32.660 2.346 -13.661 1.00 40.69 100 ASP A O 1
ATOM 817 N N . THR A 1 101 ? 33.254 3.737 -12.051 1.00 33.16 101 THR A N 1
ATOM 818 C CA . THR A 1 101 ? 33.219 4.937 -12.901 1.00 33.16 101 THR A CA 1
ATOM 819 C C . THR A 1 101 ? 34.233 5.933 -12.349 1.00 33.16 101 THR A C 1
ATOM 821 O O . THR A 1 101 ? 33.973 6.563 -11.324 1.00 33.16 101 THR A O 1
ATOM 824 N N . PRO A 1 102 ? 35.400 6.101 -12.990 1.00 53.62 102 PRO A N 1
ATOM 825 C CA . PRO A 1 102 ? 36.269 7.223 -12.697 1.00 53.62 102 PRO A CA 1
ATOM 826 C C . PRO A 1 102 ? 35.691 8.423 -13.439 1.00 53.62 102 PRO A C 1
ATOM 828 O O . PRO A 1 102 ? 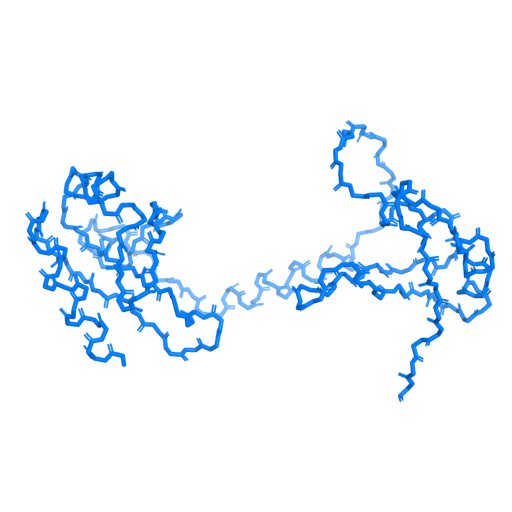35.825 8.463 -14.651 1.00 53.62 102 PRO A O 1
ATOM 831 N N . HIS A 1 103 ? 35.012 9.359 -12.775 1.00 33.31 103 HIS A N 1
ATOM 832 C CA . HIS A 1 103 ? 34.779 10.731 -13.266 1.00 33.31 103 HIS A CA 1
ATOM 833 C C . HIS A 1 103 ? 34.096 11.541 -12.155 1.00 33.31 103 HIS A C 1
ATOM 835 O O . HIS A 1 103 ? 33.125 11.099 -11.553 1.00 33.31 103 HIS A O 1
ATOM 841 N N . ALA A 1 104 ? 34.737 12.617 -11.705 1.00 33.22 104 ALA A N 1
ATOM 842 C CA . ALA A 1 104 ? 34.563 13.970 -12.236 1.00 33.22 104 ALA A CA 1
ATOM 843 C C . ALA A 1 104 ? 33.248 14.604 -11.760 1.00 33.22 104 ALA A C 1
ATOM 845 O O . ALA A 1 104 ? 32.158 14.063 -11.935 1.00 33.22 104 ALA A O 1
ATOM 846 N N . ALA A 1 105 ? 33.400 15.763 -11.121 1.00 46.59 105 ALA A N 1
ATOM 847 C CA . ALA A 1 105 ? 32.324 16.579 -10.584 1.00 46.59 105 ALA A CA 1
ATOM 848 C C . ALA A 1 105 ? 31.212 16.840 -11.613 1.00 46.59 105 ALA A C 1
ATOM 850 O O . ALA A 1 105 ? 31.479 17.004 -12.805 1.00 46.59 105 ALA A O 1
ATOM 851 N N . PRO A 1 106 ? 29.984 17.050 -11.123 1.00 39.09 106 PRO A N 1
ATOM 852 C CA . PRO A 1 106 ? 29.332 18.291 -11.499 1.00 39.09 106 PRO A CA 1
ATOM 853 C C . PRO A 1 106 ? 28.775 19.028 -10.283 1.00 39.09 106 PRO A C 1
ATOM 855 O O . PRO A 1 106 ? 28.061 18.481 -9.443 1.00 39.09 106 PRO A O 1
ATOM 858 N N . ASN A 1 107 ? 29.089 20.321 -10.242 1.00 45.31 107 ASN A N 1
ATOM 859 C CA . ASN A 1 107 ? 28.309 21.316 -9.524 1.00 45.31 107 ASN A CA 1
ATOM 860 C C . ASN A 1 107 ? 26.843 21.244 -9.976 1.00 45.31 107 ASN A C 1
ATOM 862 O O . ASN A 1 107 ? 26.556 21.238 -11.171 1.00 45.31 107 ASN A O 1
ATOM 866 N N . GLY A 1 108 ? 25.923 21.264 -9.016 1.00 30.88 108 GLY A N 1
ATOM 867 C CA . GLY A 1 108 ? 24.490 21.352 -9.275 1.00 30.88 108 GLY A CA 1
ATOM 868 C C . GLY A 1 108 ? 23.725 21.530 -7.974 1.00 30.88 108 GLY A C 1
ATOM 869 O O . GLY A 1 108 ? 23.379 20.561 -7.306 1.00 30.88 108 GLY A O 1
ATOM 870 N N . ALA A 1 109 ? 23.517 22.787 -7.595 1.00 43.16 109 ALA A N 1
ATOM 871 C CA . ALA A 1 109 ? 22.799 23.191 -6.399 1.00 43.16 109 ALA A CA 1
ATOM 872 C C . ALA A 1 109 ? 21.353 22.662 -6.371 1.00 43.16 109 ALA A C 1
ATOM 874 O O . ALA A 1 109 ? 20.601 22.816 -7.328 1.00 43.16 109 ALA A O 1
ATOM 875 N N . SER A 1 110 ? 20.950 22.108 -5.228 1.00 29.77 110 SER A N 1
ATOM 876 C CA . SER A 1 110 ? 19.555 22.033 -4.785 1.00 29.77 110 SER A CA 1
ATOM 877 C C . SER A 1 110 ? 19.554 21.779 -3.280 1.00 29.77 110 SER A C 1
ATOM 879 O O . SER A 1 110 ? 19.689 20.651 -2.803 1.00 29.77 110 SER A O 1
ATOM 881 N N . ALA A 1 111 ? 19.450 22.870 -2.530 1.00 46.91 111 ALA A N 1
ATOM 882 C CA . ALA A 1 111 ? 19.313 22.876 -1.089 1.00 46.91 111 ALA A CA 1
ATOM 883 C C . ALA A 1 111 ? 17.941 22.327 -0.674 1.00 46.91 111 ALA A C 1
ATOM 885 O O . ALA A 1 111 ? 16.937 22.991 -0.899 1.00 46.91 111 ALA A O 1
ATOM 886 N N . GLN A 1 112 ? 17.900 21.168 -0.004 1.00 37.97 112 GLN A N 1
ATOM 887 C CA . GLN A 1 112 ? 16.889 20.905 1.027 1.00 37.97 112 GLN A CA 1
ATOM 888 C C . GLN A 1 112 ? 17.264 19.698 1.908 1.00 37.97 112 GLN A C 1
ATOM 890 O O . GLN A 1 112 ? 17.241 18.555 1.467 1.00 37.97 112 GLN A O 1
ATOM 895 N N . ASN A 1 113 ? 17.570 19.979 3.180 1.00 43.97 113 ASN A N 1
ATOM 896 C CA . ASN A 1 113 ? 17.522 19.054 4.324 1.00 43.97 113 ASN A CA 1
ATOM 897 C C . ASN A 1 113 ? 18.343 17.750 4.248 1.00 43.97 113 ASN A C 1
ATOM 899 O O . ASN A 1 113 ? 17.784 16.662 4.361 1.00 43.97 113 ASN A O 1
ATOM 903 N N . ASN A 1 114 ? 19.676 17.843 4.154 1.00 49.16 114 ASN A N 1
ATOM 904 C CA . ASN A 1 114 ? 20.559 16.720 4.515 1.00 49.16 114 ASN A CA 1
ATOM 905 C C . ASN A 1 114 ? 22.001 17.183 4.822 1.00 49.16 114 ASN A C 1
ATOM 907 O O . ASN A 1 114 ? 22.951 16.857 4.117 1.00 49.16 114 ASN A O 1
ATOM 911 N N . GLY A 1 115 ? 22.169 18.006 5.862 1.00 56.31 115 GLY A N 1
ATOM 912 C CA . GLY A 1 115 ? 23.444 18.674 6.173 1.00 56.31 115 GLY A CA 1
ATOM 913 C C . GLY A 1 115 ? 24.552 17.791 6.763 1.00 56.31 115 GLY A C 1
ATOM 914 O O . GLY A 1 115 ? 25.669 18.265 6.929 1.00 56.31 115 GLY A O 1
ATOM 915 N N . THR A 1 116 ? 24.286 16.524 7.088 1.00 62.81 116 THR A N 1
ATOM 916 C CA . THR A 1 116 ? 25.303 15.620 7.647 1.00 62.81 116 THR A CA 1
ATOM 917 C C . THR A 1 116 ? 26.292 15.096 6.599 1.00 62.81 116 THR A C 1
ATOM 919 O O . THR A 1 116 ? 27.481 15.303 6.812 1.00 62.81 116 THR A O 1
ATOM 922 N N . PRO A 1 117 ? 25.899 14.487 5.458 1.00 61.91 117 PRO A N 1
ATOM 923 C CA . PRO A 1 117 ? 26.868 13.933 4.506 1.00 61.91 117 PRO A CA 1
ATOM 924 C C . PRO A 1 117 ? 27.838 14.974 3.936 1.00 61.91 117 PRO A C 1
ATOM 926 O O . PRO A 1 117 ? 29.026 14.688 3.818 1.00 61.91 117 PRO A O 1
ATOM 929 N N . MET A 1 118 ? 27.372 16.193 3.645 1.00 68.62 118 MET A N 1
ATOM 930 C CA . MET A 1 118 ? 28.238 17.229 3.067 1.00 68.62 118 MET A CA 1
ATOM 931 C C . MET A 1 118 ? 29.300 17.748 4.045 1.00 68.62 118 MET A C 1
ATOM 933 O O . MET A 1 118 ? 30.399 18.101 3.628 1.00 68.62 118 MET A O 1
ATOM 937 N N . LEU A 1 119 ? 29.009 17.748 5.349 1.00 76.62 119 LEU A N 1
ATOM 938 C CA . LEU A 1 119 ? 29.940 18.219 6.375 1.00 76.62 119 LEU A CA 1
ATOM 939 C C . LEU A 1 119 ? 31.153 17.291 6.534 1.00 76.62 119 LEU A C 1
ATOM 941 O O . LEU A 1 119 ? 32.241 17.757 6.859 1.00 76.62 119 LEU A O 1
ATOM 945 N N . PHE A 1 120 ? 30.980 15.988 6.305 1.00 79.88 120 PHE A N 1
ATOM 946 C CA . PHE A 1 120 ? 32.059 15.002 6.413 1.00 79.88 120 PHE A CA 1
ATOM 947 C C . PHE A 1 120 ? 32.864 14.861 5.112 1.00 79.88 120 PHE A C 1
ATOM 949 O O . PHE A 1 120 ? 34.049 14.532 5.170 1.00 79.88 120 PHE A O 1
ATOM 956 N N . GLN A 1 121 ? 32.261 15.179 3.960 1.00 79.69 121 GLN A N 1
ATOM 957 C CA . GLN A 1 121 ? 32.920 15.156 2.647 1.00 79.69 121 GLN A CA 1
ATOM 958 C C . GLN A 1 121 ? 34.037 16.195 2.482 1.00 79.69 121 GLN A C 1
ATOM 960 O O . GLN A 1 121 ? 34.919 15.997 1.653 1.00 79.69 121 GLN A O 1
ATOM 965 N N . GLN A 1 122 ? 34.029 17.284 3.259 1.00 78.25 122 GLN A N 1
ATOM 966 C CA . GLN A 1 122 ? 35.085 18.305 3.193 1.00 78.25 122 GLN A CA 1
ATOM 967 C C . GLN A 1 122 ? 36.439 17.816 3.739 1.00 78.25 122 GLN A C 1
ATOM 969 O O . GLN A 1 122 ? 37.463 18.455 3.506 1.00 78.25 122 GLN A O 1
ATOM 974 N N . PHE A 1 123 ? 36.450 16.702 4.478 1.00 78.88 123 PHE A N 1
ATOM 975 C CA . PHE A 1 123 ? 37.667 16.129 5.038 1.00 78.88 123 PHE A CA 1
ATOM 976 C C . PHE A 1 123 ? 38.232 15.048 4.107 1.00 78.88 123 PHE A C 1
ATOM 978 O O . PHE A 1 123 ? 37.472 14.190 3.641 1.00 78.88 123 PHE A O 1
ATOM 985 N N . PRO A 1 124 ? 39.555 15.043 3.852 1.00 76.88 124 PRO A N 1
ATOM 986 C CA . PRO A 1 124 ? 40.205 14.000 3.066 1.00 76.88 124 PRO A CA 1
ATOM 987 C C . PRO A 1 124 ? 39.929 12.603 3.625 1.00 76.88 124 PRO A C 1
ATOM 989 O O . PRO A 1 124 ? 39.724 12.432 4.823 1.00 76.88 124 PRO A O 1
ATOM 992 N N . GLY A 1 125 ? 39.920 11.598 2.751 1.00 78.25 125 GLY A N 1
ATOM 993 C CA . GLY A 1 125 ? 39.713 10.206 3.150 1.00 78.25 125 GLY A CA 1
ATOM 994 C C . GLY A 1 125 ? 38.262 9.828 3.454 1.00 78.25 125 GLY A C 1
ATOM 995 O O . GLY A 1 125 ? 38.026 8.710 3.898 1.00 78.25 125 GLY A O 1
ATOM 996 N N . PHE A 1 126 ? 37.279 10.705 3.238 1.00 82.19 126 PHE A N 1
ATOM 997 C CA . PHE A 1 126 ? 35.863 10.361 3.394 1.00 82.19 126 PHE A CA 1
ATOM 998 C C . PHE A 1 126 ? 35.454 9.183 2.491 1.00 82.19 126 PHE A C 1
ATOM 1000 O O . PHE A 1 126 ? 35.740 9.198 1.293 1.00 82.19 126 PHE A O 1
ATOM 1007 N N . ARG A 1 127 ? 34.747 8.186 3.043 1.00 81.06 127 ARG A N 1
ATOM 1008 C CA . ARG A 1 127 ? 34.202 7.050 2.278 1.00 81.06 127 ARG A CA 1
ATOM 1009 C C . ARG A 1 127 ? 32.684 7.068 2.204 1.00 81.06 127 ARG A C 1
ATOM 1011 O O . ARG A 1 127 ? 32.121 7.182 1.120 1.00 81.06 127 ARG A O 1
ATOM 1018 N N . GLU A 1 128 ? 32.016 6.941 3.347 1.00 78.50 128 GLU A N 1
ATOM 1019 C CA . GLU A 1 128 ? 30.558 6.794 3.397 1.00 78.50 128 GLU A CA 1
ATOM 1020 C C . GLU A 1 128 ? 29.991 7.406 4.685 1.00 78.50 128 GLU A C 1
ATOM 1022 O O . GLU A 1 128 ? 30.576 7.273 5.757 1.00 78.50 128 GLU A O 1
ATOM 1027 N N . VAL A 1 129 ? 28.809 8.026 4.598 1.00 82.31 129 VAL A N 1
ATOM 1028 C CA . VAL A 1 129 ? 27.938 8.254 5.761 1.00 82.31 129 VAL A CA 1
ATOM 1029 C C . VAL A 1 129 ? 26.726 7.347 5.638 1.00 82.31 129 VAL A C 1
ATOM 1031 O O . VAL A 1 129 ? 25.964 7.444 4.677 1.00 82.31 129 VAL A O 1
ATOM 1034 N N . ARG A 1 130 ? 26.493 6.519 6.654 1.00 81.06 130 ARG A N 1
ATOM 1035 C CA . ARG A 1 130 ? 25.308 5.676 6.773 1.00 81.06 130 ARG A CA 1
ATOM 1036 C C . ARG A 1 130 ? 24.449 6.118 7.945 1.00 81.06 130 ARG A C 1
ATOM 1038 O O . ARG A 1 130 ? 24.837 5.979 9.102 1.00 81.06 130 ARG A O 1
ATOM 1045 N N . MET A 1 131 ? 23.248 6.602 7.653 1.00 77.81 131 MET A N 1
ATOM 1046 C CA . MET A 1 131 ? 22.244 6.877 8.681 1.00 77.81 131 MET A CA 1
ATOM 1047 C C . MET A 1 131 ? 21.599 5.582 9.175 1.00 77.81 131 MET A C 1
ATOM 1049 O O . MET A 1 131 ? 21.355 4.660 8.395 1.00 77.81 131 MET A O 1
ATOM 1053 N N . ILE A 1 132 ? 21.290 5.518 10.469 1.00 76.44 132 ILE A N 1
ATOM 1054 C CA . ILE A 1 132 ? 20.595 4.370 11.053 1.00 76.44 132 ILE A CA 1
ATOM 1055 C C . ILE A 1 132 ? 19.086 4.631 11.020 1.00 76.44 132 ILE A C 1
ATOM 1057 O O . ILE A 1 132 ? 18.564 5.376 11.844 1.00 76.44 132 ILE A O 1
ATOM 1061 N N . GLU A 1 133 ? 18.356 3.957 10.125 1.00 71.69 133 GLU A N 1
ATOM 1062 C CA . GLU A 1 133 ? 16.888 4.096 10.022 1.00 71.69 133 GLU A CA 1
ATOM 1063 C C . GLU A 1 133 ? 16.156 3.712 11.323 1.00 71.69 133 GLU A C 1
ATOM 1065 O O . GLU A 1 133 ? 15.080 4.225 11.614 1.00 71.69 133 GLU A O 1
ATOM 1070 N N . ALA A 1 134 ? 16.759 2.837 12.136 1.00 72.25 134 ALA A N 1
ATOM 1071 C CA . ALA A 1 134 ? 16.218 2.419 13.428 1.00 72.25 134 ALA A CA 1
ATOM 1072 C C . ALA A 1 134 ? 16.418 3.446 14.562 1.00 72.25 134 ALA A C 1
ATOM 1074 O O . ALA A 1 134 ? 15.759 3.336 15.595 1.00 72.25 134 ALA A O 1
ATOM 1075 N N . LYS A 1 135 ? 17.333 4.415 14.408 1.00 74.00 135 LYS A N 1
ATOM 1076 C CA . LYS A 1 135 ? 17.630 5.451 15.411 1.00 74.00 135 LYS A CA 1
ATOM 1077 C C . LYS A 1 135 ? 17.856 6.805 14.724 1.00 74.00 135 LYS A C 1
ATOM 1079 O O . LYS A 1 135 ? 18.997 7.135 14.393 1.00 74.00 135 LYS A O 1
ATOM 1084 N N . PRO A 1 136 ? 16.786 7.596 14.521 1.00 70.25 136 PRO A N 1
ATOM 1085 C CA . PRO A 1 136 ? 16.892 8.948 13.984 1.00 70.25 136 PRO A CA 1
ATOM 1086 C C . PRO A 1 136 ? 17.884 9.788 14.800 1.00 70.25 136 PRO A C 1
ATOM 1088 O O . PRO A 1 136 ? 17.824 9.797 16.027 1.00 70.25 136 PRO A O 1
ATOM 1091 N N . GLY A 1 137 ? 18.809 10.467 14.118 1.00 73.56 137 GLY A N 1
ATOM 1092 C CA . GLY A 1 137 ? 19.859 11.271 14.757 1.00 73.56 137 GLY A CA 1
ATOM 1093 C C . GLY A 1 137 ? 21.196 10.554 14.976 1.00 73.56 137 GLY A C 1
ATOM 1094 O O . GLY A 1 137 ? 22.128 11.183 15.465 1.00 73.56 137 GLY A O 1
ATOM 1095 N N . ILE A 1 138 ? 21.327 9.279 14.586 1.00 81.25 138 ILE A N 1
ATOM 1096 C CA . ILE A 1 138 ? 22.609 8.557 14.603 1.00 81.25 138 ILE A CA 1
ATOM 1097 C C . ILE A 1 138 ? 23.052 8.235 13.174 1.00 81.25 138 ILE A C 1
ATOM 1099 O O . ILE A 1 138 ? 22.286 7.698 12.368 1.00 81.25 138 ILE A O 1
ATOM 1103 N N . ALA A 1 139 ? 24.317 8.525 12.879 1.00 83.00 139 ALA A N 1
ATOM 1104 C CA . ALA A 1 139 ? 24.972 8.156 11.635 1.00 83.00 139 ALA A CA 1
ATOM 1105 C C . ALA A 1 139 ? 26.353 7.553 11.914 1.00 83.00 139 ALA A C 1
ATOM 1107 O O . ALA A 1 139 ? 27.038 7.960 12.849 1.00 83.00 139 ALA A O 1
ATOM 1108 N N . PHE A 1 140 ? 26.751 6.592 11.086 1.00 85.12 140 PHE A N 1
ATOM 1109 C CA . PHE A 1 140 ? 28.115 6.086 11.022 1.00 85.12 140 PHE A CA 1
ATOM 1110 C C . PHE A 1 140 ? 28.832 6.751 9.861 1.00 85.12 140 PHE A C 1
ATOM 1112 O O . PHE A 1 140 ? 28.287 6.808 8.760 1.00 85.12 140 PHE A O 1
ATOM 1119 N N . VAL A 1 141 ? 30.040 7.237 10.111 1.00 86.06 141 VAL A N 1
ATOM 1120 C CA . VAL A 1 141 ? 30.895 7.835 9.090 1.00 86.06 141 VAL A CA 1
ATOM 112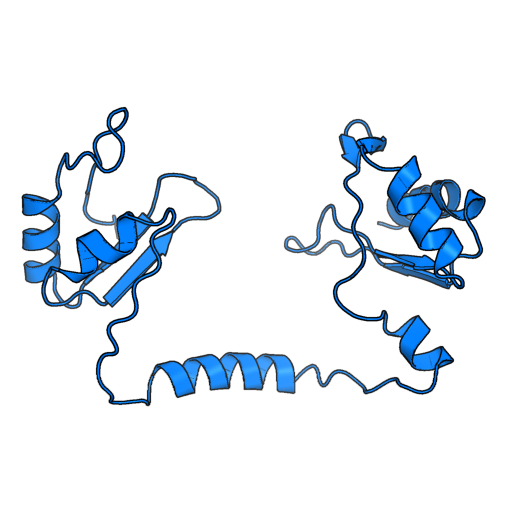1 C C . VAL A 1 141 ? 32.141 6.976 8.961 1.00 86.06 141 VAL A C 1
ATOM 1123 O O . VAL A 1 141 ? 32.815 6.713 9.955 1.00 86.06 141 VAL A O 1
ATOM 1126 N N . GLU A 1 142 ? 32.423 6.524 7.747 1.00 84.50 142 GLU A N 1
ATOM 1127 C CA . GLU A 1 142 ? 33.610 5.751 7.412 1.00 84.50 142 GLU A CA 1
ATOM 1128 C C . GLU A 1 142 ? 34.622 6.651 6.701 1.00 84.50 142 GLU A C 1
ATOM 1130 O O . GLU A 1 142 ? 34.284 7.371 5.757 1.00 84.50 142 GLU A O 1
ATOM 1135 N N . TYR A 1 143 ? 35.869 6.580 7.158 1.00 84.25 143 TYR A N 1
ATOM 1136 C CA . TYR A 1 143 ? 37.028 7.189 6.517 1.00 84.25 143 TYR A CA 1
ATOM 1137 C C . TYR A 1 143 ? 38.002 6.094 6.081 1.00 84.25 143 TYR A C 1
ATOM 1139 O O . TYR A 1 143 ? 37.975 4.980 6.602 1.00 84.25 143 TYR A O 1
ATOM 1147 N N . SER A 1 144 ? 38.865 6.410 5.120 1.00 84.25 144 SER A N 1
ATOM 1148 C CA . SER A 1 144 ? 39.906 5.510 4.630 1.00 84.25 144 SER A CA 1
ATOM 1149 C C . SER A 1 144 ? 40.927 5.157 5.692 1.00 84.25 144 SER A C 1
ATOM 1151 O O . SER A 1 144 ? 41.397 4.025 5.703 1.00 84.25 144 SER A O 1
ATOM 1153 N N . ASP A 1 145 ? 41.221 6.107 6.578 1.00 81.75 145 ASP A N 1
ATOM 1154 C CA . ASP A 1 145 ? 42.272 6.006 7.578 1.00 81.75 145 ASP A CA 1
ATOM 1155 C C . ASP A 1 145 ? 41.819 6.632 8.896 1.00 81.75 145 ASP A C 1
ATOM 1157 O O . ASP A 1 145 ? 41.074 7.618 8.925 1.00 81.75 145 ASP A O 1
ATOM 1161 N N . GLU A 1 146 ? 42.331 6.093 10.001 1.00 81.12 146 GLU A N 1
ATOM 1162 C CA . GLU A 1 146 ? 42.071 6.601 11.350 1.00 81.12 146 GLU A CA 1
ATOM 1163 C C . GLU A 1 146 ? 42.556 8.047 11.524 1.00 81.12 146 GLU A C 1
ATOM 1165 O O . GLU A 1 146 ? 41.908 8.851 12.195 1.00 81.12 146 GLU A O 1
ATOM 1170 N N . THR A 1 147 ? 43.660 8.414 10.869 1.00 82.94 147 THR A N 1
ATOM 1171 C CA . THR A 1 147 ? 44.229 9.768 10.909 1.00 82.94 147 THR A CA 1
ATOM 1172 C C . THR A 1 147 ? 43.263 10.791 10.308 1.00 82.94 147 THR A C 1
ATOM 1174 O O . THR A 1 147 ? 43.041 11.855 10.882 1.00 82.94 147 THR A O 1
ATOM 1177 N N . HIS A 1 148 ? 42.615 10.444 9.193 1.00 83.19 148 HIS A N 1
ATOM 1178 C CA . HIS A 1 148 ? 41.586 11.272 8.565 1.00 83.19 148 HIS A CA 1
ATOM 1179 C C . HIS A 1 148 ? 40.301 11.330 9.404 1.00 83.19 148 HIS A C 1
ATOM 1181 O O . HIS A 1 148 ? 39.737 12.412 9.592 1.00 83.19 148 HIS A O 1
ATOM 1187 N N . ALA A 1 149 ? 39.889 10.199 9.990 1.00 83.69 149 ALA A N 1
ATOM 1188 C CA . ALA A 1 149 ? 38.761 10.147 10.922 1.00 83.69 149 ALA A CA 1
ATOM 1189 C C . ALA A 1 149 ? 38.985 11.051 12.149 1.00 83.69 149 ALA A C 1
ATOM 1191 O O . ALA A 1 149 ? 38.074 11.762 12.572 1.00 83.69 149 ALA A O 1
ATOM 1192 N N . SER A 1 150 ? 40.213 11.069 12.678 1.00 84.19 150 SER A N 1
ATOM 1193 C CA . SER A 1 150 ? 40.627 11.899 13.815 1.00 84.19 150 SER A C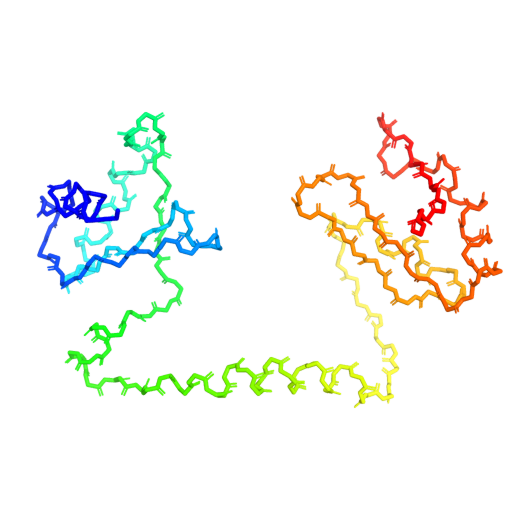A 1
ATOM 1194 C C . SER A 1 150 ? 40.490 13.391 13.517 1.00 84.19 150 SER A C 1
ATOM 1196 O O . SER A 1 150 ? 39.957 14.140 14.335 1.00 84.19 150 SER A O 1
ATOM 1198 N N . ILE A 1 151 ? 40.942 13.828 12.338 1.00 82.44 151 ILE A N 1
ATOM 1199 C CA . ILE A 1 151 ? 40.879 15.234 11.916 1.00 82.44 151 ILE A CA 1
ATOM 1200 C C . ILE A 1 151 ? 39.421 15.680 11.771 1.00 82.44 151 ILE A C 1
ATOM 1202 O O . ILE A 1 151 ? 39.044 16.731 12.295 1.00 82.44 151 ILE A O 1
ATOM 1206 N N . ALA A 1 152 ? 38.588 14.872 11.108 1.00 83.06 152 ALA A N 1
ATOM 1207 C CA . ALA A 1 152 ? 37.165 15.162 10.954 1.00 83.06 152 ALA A CA 1
ATOM 1208 C C . ALA A 1 152 ? 36.448 15.213 12.312 1.00 83.06 152 ALA A C 1
ATOM 1210 O O . ALA A 1 152 ? 35.680 16.138 12.570 1.00 83.06 152 ALA A O 1
ATOM 1211 N N . MET A 1 153 ? 36.744 14.265 13.207 1.00 86.81 153 MET A N 1
ATOM 1212 C CA . MET A 1 153 ? 36.202 14.242 14.564 1.00 86.81 153 MET A CA 1
ATOM 1213 C C . MET A 1 153 ? 36.563 15.516 15.329 1.00 86.81 153 MET A C 1
ATOM 1215 O O . MET A 1 153 ? 35.668 16.146 15.875 1.00 86.81 153 MET A O 1
ATOM 1219 N N . GLN A 1 154 ? 37.830 15.936 15.339 1.00 83.06 154 GLN A N 1
ATOM 1220 C CA . GLN A 1 154 ? 38.261 17.133 16.073 1.00 83.06 154 GLN A CA 1
ATOM 1221 C C . GLN A 1 154 ? 37.592 18.418 15.570 1.00 83.06 154 GLN A C 1
ATOM 1223 O O . GLN A 1 154 ? 37.180 19.245 16.379 1.00 83.06 154 GLN A O 1
ATOM 1228 N N . ASN A 1 155 ? 37.451 18.577 14.252 1.00 78.75 155 ASN A N 1
ATOM 1229 C CA . ASN A 1 155 ? 36.885 19.793 13.660 1.00 78.75 155 ASN A CA 1
ATOM 1230 C C . ASN A 1 155 ? 35.355 19.860 13.753 1.00 78.75 155 ASN A C 1
ATOM 1232 O O . ASN A 1 155 ? 34.782 20.947 13.758 1.00 78.75 155 ASN A O 1
ATOM 1236 N N . LEU A 1 156 ? 34.686 18.706 13.799 1.00 82.44 156 LEU A N 1
ATOM 1237 C CA . LEU A 1 156 ? 33.226 18.621 13.792 1.00 82.44 156 LEU A CA 1
ATOM 1238 C C . LEU A 1 156 ? 32.622 18.263 15.156 1.00 82.44 156 LEU A C 1
ATOM 1240 O O . LEU A 1 156 ? 31.395 18.217 15.289 1.00 82.44 156 LEU A O 1
ATOM 1244 N N . GLN A 1 157 ? 33.451 18.024 16.175 1.00 81.44 157 GLN A N 1
ATOM 1245 C CA . GLN A 1 157 ? 32.980 17.750 17.528 1.00 81.44 157 GLN A CA 1
ATOM 1246 C C . GLN A 1 157 ? 32.205 18.950 18.074 1.00 81.44 157 GLN A C 1
ATOM 1248 O O . GLN A 1 157 ? 32.703 20.072 18.115 1.00 81.44 157 GLN A O 1
ATOM 1253 N N . GLY A 1 158 ? 30.967 18.721 18.510 1.00 73.25 158 GLY A N 1
ATOM 1254 C CA . GLY A 1 158 ? 30.102 19.779 19.028 1.00 73.25 158 GLY A CA 1
ATOM 1255 C C . GLY A 1 158 ? 29.535 20.710 17.953 1.00 73.25 158 GLY A C 1
ATOM 1256 O O . GLY A 1 158 ? 28.853 21.677 18.300 1.00 73.25 158 GLY A O 1
ATOM 1257 N N . PHE A 1 159 ? 29.765 20.434 16.662 1.00 78.75 159 PHE A N 1
ATOM 1258 C CA . PHE A 1 159 ? 29.236 21.253 15.576 1.00 78.75 159 PHE A CA 1
ATOM 1259 C C . PHE A 1 159 ? 27.702 21.216 15.572 1.00 78.75 159 PHE A C 1
ATOM 1261 O O . PHE A 1 159 ? 27.070 20.156 15.602 1.00 78.75 159 PHE A O 1
ATOM 1268 N N . LYS A 1 160 ? 27.078 22.392 15.550 1.00 69.00 160 LYS A N 1
ATOM 1269 C CA . LYS A 1 160 ? 25.623 22.538 15.655 1.00 69.00 160 LYS A CA 1
ATOM 1270 C C . LYS A 1 160 ? 24.991 22.540 14.267 1.00 69.00 160 LYS A C 1
ATOM 1272 O O . LYS A 1 160 ? 24.750 23.596 13.695 1.00 69.00 160 LYS A O 1
ATOM 1277 N N . ILE A 1 161 ? 24.687 21.352 13.741 1.00 66.38 161 ILE A N 1
ATOM 1278 C CA . ILE A 1 161 ? 23.910 21.210 12.492 1.00 66.38 161 ILE A CA 1
ATOM 1279 C C . ILE A 1 161 ? 22.479 21.734 12.693 1.00 66.38 161 ILE A C 1
ATOM 1281 O O . ILE A 1 161 ? 21.879 22.298 11.785 1.00 66.38 161 ILE A O 1
ATOM 1285 N N . THR A 1 162 ? 21.929 21.568 13.900 1.00 61.59 162 THR A N 1
ATOM 1286 C CA . THR A 1 162 ? 20.669 22.183 14.337 1.00 61.59 162 THR A CA 1
ATOM 1287 C C . THR A 1 162 ? 20.953 23.042 15.575 1.00 61.59 162 THR A C 1
ATOM 1289 O O . THR A 1 162 ? 21.662 22.567 16.464 1.00 61.59 162 THR A O 1
ATOM 1292 N N . PRO A 1 163 ? 20.389 24.262 15.705 1.00 57.69 163 PRO A N 1
ATOM 1293 C CA . PRO A 1 163 ? 20.645 25.147 16.853 1.00 57.69 163 PRO A CA 1
ATOM 1294 C C . PRO A 1 163 ? 20.355 24.504 18.217 1.00 57.69 163 PRO A C 1
ATOM 1296 O O . PRO A 1 163 ? 20.937 24.893 19.227 1.00 57.69 163 PRO A O 1
ATOM 1299 N N . LEU A 1 164 ? 19.463 23.510 18.221 1.00 61.03 164 LEU A N 1
ATOM 1300 C CA . LEU A 1 164 ? 18.948 22.837 19.406 1.00 61.03 164 LEU A CA 1
ATOM 1301 C C . LEU A 1 164 ? 19.791 21.628 19.856 1.00 61.03 164 LEU A C 1
ATOM 1303 O O . LEU A 1 164 ? 19.692 21.231 21.010 1.00 61.03 164 LEU A O 1
ATOM 1307 N N . HIS A 1 165 ? 20.622 21.046 18.980 1.00 69.12 165 HIS A N 1
ATOM 1308 C CA . HIS A 1 165 ? 21.341 19.800 19.275 1.00 69.12 165 HIS A CA 1
ATOM 1309 C C . HIS A 1 165 ? 22.764 19.815 18.682 1.00 69.12 165 HIS A C 1
ATOM 1311 O O . HIS A 1 165 ? 22.909 19.702 17.460 1.00 69.12 165 HIS A O 1
ATOM 1317 N N . PRO A 1 166 ? 23.822 19.957 19.509 1.00 74.19 166 PRO A N 1
ATOM 1318 C CA . PRO A 1 166 ? 25.201 19.819 19.046 1.00 74.19 166 PRO A CA 1
ATOM 1319 C C . PRO A 1 166 ? 25.494 18.367 18.649 1.00 74.19 166 PRO A C 1
ATOM 1321 O O . PRO A 1 166 ? 25.040 17.429 19.305 1.00 74.19 166 PRO A O 1
ATOM 1324 N N . MET A 1 167 ? 26.252 18.178 17.570 1.00 81.44 167 MET A N 1
ATOM 1325 C CA . MET A 1 167 ? 26.665 16.855 17.113 1.00 81.44 167 MET A CA 1
ATOM 1326 C C . MET A 1 167 ? 27.768 16.290 18.011 1.00 81.44 167 MET A C 1
ATOM 1328 O O . MET A 1 167 ? 28.761 16.963 18.281 1.00 81.44 167 MET A O 1
ATOM 1332 N N . THR A 1 168 ? 27.626 15.029 18.414 1.00 83.44 168 THR A N 1
ATOM 1333 C CA . THR A 1 168 ? 28.653 14.296 19.162 1.00 83.44 168 THR A CA 1
ATOM 1334 C C . THR A 1 168 ? 29.229 13.200 18.280 1.00 83.44 168 THR A C 1
ATOM 1336 O O . THR A 1 168 ? 28.493 12.326 17.822 1.00 83.44 168 THR A O 1
ATOM 1339 N N . ILE A 1 169 ? 30.541 13.227 18.062 1.00 85.94 169 ILE A N 1
ATOM 1340 C CA . ILE A 1 169 ? 31.277 12.202 17.325 1.00 85.94 169 ILE A CA 1
ATOM 1341 C C . ILE A 1 169 ? 32.062 11.359 18.334 1.00 85.94 169 ILE A C 1
ATOM 1343 O O . ILE A 1 169 ? 32.591 11.858 19.330 1.00 85.94 169 ILE A O 1
ATOM 1347 N N . SER A 1 170 ? 32.102 10.052 18.095 1.00 84.81 170 SER A N 1
ATOM 1348 C CA . SER A 1 170 ? 32.908 9.098 18.856 1.00 84.81 170 SER A CA 1
ATOM 1349 C C . SER A 1 170 ? 33.349 7.965 17.938 1.00 84.81 170 SER A C 1
ATOM 1351 O O . SER A 1 170 ? 32.648 7.657 16.971 1.00 84.81 170 SER A O 1
ATOM 1353 N N . TYR A 1 171 ? 34.486 7.341 18.241 1.00 84.25 171 TYR A N 1
ATOM 1354 C CA . TYR A 1 171 ? 34.922 6.155 17.512 1.00 84.25 171 TYR A CA 1
ATOM 1355 C C . TYR A 1 171 ? 33.918 5.014 17.676 1.00 84.25 171 TYR A C 1
ATOM 1357 O O . TYR A 1 171 ? 33.401 4.766 18.771 1.00 84.25 171 TYR A O 1
ATOM 1365 N N . ALA A 1 172 ? 33.657 4.305 16.578 1.00 79.38 172 ALA A N 1
ATOM 1366 C CA . ALA A 1 172 ? 32.863 3.091 16.620 1.00 79.38 172 ALA A CA 1
ATOM 1367 C C . ALA A 1 172 ? 33.569 2.054 17.503 1.00 79.38 172 ALA A C 1
ATOM 1369 O O . ALA A 1 172 ? 34.757 1.778 17.337 1.00 79.38 172 ALA A O 1
ATOM 1370 N N . LYS A 1 173 ? 32.831 1.478 18.455 1.00 74.25 173 LYS A N 1
ATOM 1371 C CA . LYS A 1 173 ? 33.326 0.339 19.231 1.00 74.25 173 LYS A CA 1
ATOM 1372 C C . LYS A 1 173 ? 33.385 -0.881 18.312 1.00 74.25 173 LYS A C 1
ATOM 1374 O O . LYS A 1 173 ? 32.438 -1.112 17.560 1.00 74.25 173 LYS A O 1
ATOM 1379 N N . LYS A 1 174 ? 34.506 -1.597 18.366 1.00 55.97 174 LYS A N 1
ATOM 1380 C CA . LYS A 1 174 ? 34.723 -2.843 17.628 1.00 55.97 174 LYS A CA 1
ATOM 1381 C C . LYS A 1 174 ? 33.855 -3.972 18.177 1.00 55.97 174 LYS A C 1
ATOM 1383 O O . LYS A 1 174 ? 33.603 -3.961 19.404 1.00 55.97 174 LYS A O 1
#

Organism: Acorus gramineus (NCBI:txid55184)

Radius of gyration: 23.57 Å; chains: 1; bounding box: 62×41×40 Å

InterPro domains:
  IPR000504 RNA recognition motif domain [PF00076] (6-60)
  IPR000504 RNA recognition motif domain [PF00076] (119-161)
  IPR000504 RNA recognition motif domain [PS50102] (1-67)
  IPR000504 RNA recognition motif domain [PS50102] (119-174)
  IPR000504 RNA recognition motif domain [SM00360] (1-63)
  IPR000504 RNA recognition motif domain [SM00360] (101-170)
  IPR012677 Nucleotide-binding alpha-beta plait domain superfamily [G3DSA:3.30.70.330] (1-95)
  IPR012677 Nucleotide-binding alpha-beta plait domain superfamily [G3DSA:3.30.70.330] (110-174)
  IPR035979 RNA-binding domain superfamily [SSF54928] (7-161)

Foldseek 3Di:
DVVVQVVVCVVLPVLAAWPDKDADPDPVGPPHIDTHHPDPRSLVVCQVPQQLPQDVNGGDHDDDDPDDDQRVCVVVVNHDPDPPVVVVVVVVVVVVVVVPDDDDDDDDDDDDDDPPVVLLVVFPQWDDWADDPVDPPDIDTDGNDPVSVVVSQVVQAQPPPDPVDGDHDDDDDD